Protein AF-A0A6A7LEE0-F1 (afdb_monomer)

Mean predicted aligned error: 7.16 Å

Nearest PDB structures (foldseek):
  1o99-assembly1_A  TM=4.269E-01  e=1.626E+00  Geobacillus stearothermophilus
  1eqj-assembly1_A  TM=4.055E-01  e=1.525E+00  Geobacillus stearothermophilus
  8arv-assembly1_B  TM=2.866E-01  e=6.612E+00  Pseudomonas aeruginosa PAO1

pLDDT: mean 83.89, std 14.52, range [34.75, 97.06]

Foldseek 3Di:
DDDPPDDVVVVVVVLLVVLLVCLLVVLVVVLVCCVVPVPDAAEEEDEESNVSSVQNVLLNLVVDPSNQVSQAAHAEYAYENYNDDPCCCPCPHSSVVSCVRHYPYYHDDYPPPD

Solvent-accessible surface area (backbone atoms only — not comparable to full-atom values): 6247 Å² total; per-residue (Å²): 139,79,84,74,76,71,59,66,67,56,56,52,52,50,52,52,52,52,27,38,68,46,4,48,59,54,26,49,51,52,50,50,50,37,72,78,35,73,88,62,81,43,72,48,76,33,53,30,59,43,35,37,20,50,42,33,14,34,39,42,39,65,72,30,65,69,43,59,75,64,71,53,62,34,51,32,41,39,34,35,57,49,66,55,64,77,72,48,63,36,68,92,32,70,44,16,41,18,44,68,72,37,39,74,36,82,42,79,45,67,80,77,85,125

Radius of gyration: 15.96 Å; Cα contacts (8 Å, |Δi|>4): 158; chains: 1; bounding box: 35×34×53 Å

Structure (mmCIF, N/CA/C/O backbone):
data_AF-A0A6A7LEE0-F1
#
_entry.id   AF-A0A6A7LEE0-F1
#
loop_
_atom_site.group_PDB
_atom_site.id
_atom_site.type_symbol
_atom_site.label_atom_id
_atom_site.label_alt_id
_atom_site.label_comp_id
_atom_site.label_asym_id
_atom_site.label_entity_id
_atom_site.label_seq_id
_atom_site.pdbx_PDB_ins_code
_atom_site.Cartn_x
_atom_site.Cartn_y
_atom_site.Cartn_z
_atom_site.occupancy
_atom_site.B_iso_or_equiv
_atom_site.auth_seq_id
_atom_site.auth_comp_id
_atom_site.auth_asym_id
_atom_site.auth_atom_id
_atom_site.pdbx_PDB_model_num
ATOM 1 N N . MET A 1 1 ? 18.160 19.754 -38.223 1.00 37.06 1 MET A N 1
ATOM 2 C CA . MET A 1 1 ? 17.951 20.049 -36.788 1.00 37.06 1 MET A CA 1
ATOM 3 C C . MET A 1 1 ? 17.329 18.804 -36.164 1.00 37.06 1 MET A C 1
ATOM 5 O O . MET A 1 1 ? 16.160 18.542 -36.397 1.00 37.06 1 MET A O 1
ATOM 9 N N . GLY A 1 2 ? 18.132 17.936 -35.543 1.00 36.72 2 GLY A N 1
ATOM 10 C CA . GLY A 1 2 ? 17.656 16.659 -35.000 1.00 36.72 2 GLY A CA 1
ATOM 11 C C . GLY A 1 2 ? 17.323 16.804 -33.521 1.00 36.72 2 GLY A C 1
ATOM 12 O O . GLY A 1 2 ? 18.204 17.142 -32.733 1.00 36.72 2 GLY A O 1
ATOM 13 N N . PHE A 1 3 ? 16.073 16.553 -33.137 1.00 51.38 3 PHE A N 1
ATOM 14 C CA . PHE A 1 3 ? 15.716 16.415 -31.729 1.00 51.38 3 PHE A CA 1
ATOM 15 C C . PHE A 1 3 ? 16.378 15.145 -31.186 1.00 51.38 3 PHE A C 1
ATOM 17 O O . PHE A 1 3 ? 15.961 14.024 -31.470 1.00 51.38 3 PHE A O 1
ATOM 24 N N . LYS A 1 4 ? 17.462 15.329 -30.431 1.00 48.03 4 LYS A N 1
ATOM 25 C CA . LYS A 1 4 ? 18.120 14.270 -29.669 1.00 48.03 4 LYS A CA 1
ATOM 26 C C . LYS A 1 4 ? 17.150 13.855 -28.565 1.00 48.03 4 LYS A C 1
ATOM 28 O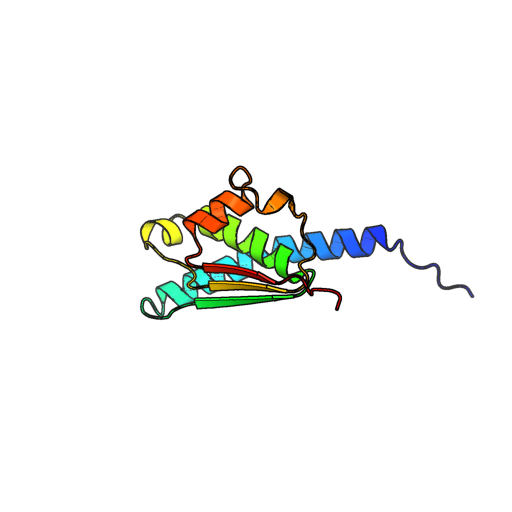 O . LYS A 1 4 ? 16.976 14.595 -27.600 1.00 48.03 4 LYS A O 1
ATOM 33 N N . TYR A 1 5 ? 16.482 12.714 -28.732 1.00 52.38 5 TYR A N 1
ATOM 34 C CA . TYR A 1 5 ? 15.628 12.135 -27.698 1.00 52.38 5 TYR A CA 1
ATOM 35 C C . TYR A 1 5 ? 16.417 12.078 -26.387 1.00 52.38 5 TYR A C 1
ATOM 37 O O . TYR A 1 5 ? 17.443 11.399 -26.295 1.00 52.38 5 TYR A O 1
ATOM 45 N N . LEU A 1 6 ? 15.963 12.835 -25.387 1.00 51.62 6 LEU A N 1
ATOM 46 C CA . LEU A 1 6 ? 16.452 12.716 -24.021 1.00 51.62 6 LEU A CA 1
ATOM 47 C C . LEU A 1 6 ? 16.362 11.236 -23.637 1.00 51.62 6 LEU A C 1
ATOM 49 O O . LEU A 1 6 ? 15.354 10.584 -23.906 1.00 51.62 6 LEU A O 1
ATOM 53 N N . ASN A 1 7 ? 17.448 10.699 -23.085 1.00 57.19 7 ASN A N 1
ATOM 54 C CA . ASN A 1 7 ? 17.627 9.283 -22.783 1.00 57.19 7 ASN A CA 1
ATOM 55 C C . ASN A 1 7 ? 16.355 8.697 -22.131 1.00 57.19 7 ASN A C 1
ATOM 57 O O . ASN A 1 7 ? 16.048 9.031 -20.987 1.00 57.19 7 ASN A O 1
ATOM 61 N N . GLN A 1 8 ? 15.609 7.846 -22.851 1.00 58.56 8 GLN A N 1
ATOM 62 C CA . GLN A 1 8 ? 14.317 7.305 -22.391 1.00 58.56 8 GLN A CA 1
ATOM 63 C C . GLN A 1 8 ? 14.435 6.610 -21.021 1.00 58.56 8 GLN A C 1
ATOM 65 O O . GLN A 1 8 ? 13.499 6.628 -20.221 1.00 58.56 8 GLN A O 1
ATOM 70 N N . SER A 1 9 ? 15.622 6.074 -20.706 1.00 75.50 9 SER A N 1
ATOM 71 C CA . SER A 1 9 ? 15.945 5.490 -19.401 1.00 75.50 9 SER A CA 1
ATOM 72 C C . SER A 1 9 ? 15.883 6.516 -18.264 1.00 75.50 9 SER A C 1
ATOM 74 O O . SER A 1 9 ? 15.402 6.201 -17.178 1.00 75.50 9 SER A O 1
ATOM 76 N N . TYR A 1 10 ? 16.326 7.755 -18.503 1.00 82.88 10 TYR A N 1
ATOM 77 C CA . TYR A 1 10 ? 16.280 8.827 -17.508 1.00 82.88 10 TYR A CA 1
ATOM 78 C C . TYR A 1 10 ? 14.838 9.255 -17.228 1.00 82.88 10 TYR A C 1
ATOM 80 O O . TYR A 1 10 ? 14.428 9.283 -16.072 1.00 82.88 10 TYR A O 1
ATOM 88 N N . GLY A 1 11 ? 14.039 9.488 -18.276 1.00 85.56 11 GLY A N 1
ATOM 89 C CA . GLY A 1 11 ? 12.623 9.844 -18.129 1.00 85.56 11 GLY A CA 1
ATOM 90 C C . GLY A 1 11 ? 11.826 8.783 -17.365 1.00 85.56 11 GLY A C 1
ATOM 91 O O . GLY A 1 11 ? 11.093 9.108 -16.434 1.00 85.56 11 GLY A O 1
ATOM 92 N N . TRP A 1 12 ? 12.034 7.503 -17.687 1.00 84.62 12 TRP A N 1
ATOM 93 C CA . TRP A 1 12 ? 11.379 6.393 -16.991 1.00 84.62 12 TRP A CA 1
ATOM 94 C C . TRP A 1 12 ? 11.797 6.262 -15.521 1.00 84.62 12 TRP A C 1
ATOM 96 O O . TRP A 1 12 ? 10.947 6.070 -14.649 1.00 84.62 12 TRP A O 1
ATOM 106 N N . LYS A 1 13 ? 13.096 6.396 -15.221 1.00 88.12 13 LYS A N 1
ATOM 107 C CA . LYS A 1 13 ? 13.604 6.384 -13.839 1.00 88.12 13 LYS A CA 1
ATOM 108 C C . LYS A 1 13 ? 13.036 7.545 -13.027 1.00 88.12 13 LYS A C 1
ATOM 110 O O . LYS A 1 13 ? 12.582 7.332 -11.905 1.00 88.12 13 LYS A O 1
ATOM 115 N N . THR A 1 14 ? 13.004 8.742 -13.606 1.00 91.88 14 THR A N 1
ATOM 116 C CA . THR A 1 14 ? 12.428 9.932 -12.973 1.00 91.88 14 THR A CA 1
ATOM 117 C C . THR A 1 14 ? 10.933 9.753 -12.723 1.00 91.88 14 THR A C 1
ATOM 119 O O . THR A 1 14 ? 10.479 9.988 -11.607 1.00 91.88 14 THR A O 1
ATOM 122 N N . ALA A 1 15 ? 10.175 9.245 -13.699 1.00 89.50 15 ALA A N 1
ATOM 123 C CA . ALA A 1 15 ? 8.749 8.967 -13.533 1.00 89.50 15 ALA A CA 1
ATOM 124 C C . ALA A 1 15 ? 8.485 7.953 -12.408 1.00 89.50 15 ALA A C 1
ATOM 126 O O . ALA A 1 15 ? 7.616 8.183 -11.567 1.00 89.50 15 ALA A O 1
ATOM 127 N N . LYS A 1 16 ? 9.266 6.864 -12.338 1.00 90.19 16 LYS A N 1
ATOM 128 C CA . LYS A 1 16 ? 9.211 5.913 -11.217 1.00 90.19 16 LYS A CA 1
ATOM 129 C C . LYS A 1 16 ? 9.499 6.590 -9.882 1.00 90.19 16 LYS A C 1
ATOM 131 O O . LYS A 1 16 ? 8.724 6.412 -8.951 1.00 90.19 16 LYS A O 1
ATOM 136 N N . SER A 1 17 ? 10.569 7.379 -9.795 1.00 92.12 17 SER A N 1
ATOM 137 C CA . SER A 1 17 ? 10.930 8.102 -8.570 1.00 92.12 17 SER A CA 1
ATOM 138 C C . SER A 1 17 ? 9.794 9.018 -8.099 1.00 92.12 17 SER A C 1
ATOM 140 O O . SER A 1 17 ? 9.378 8.945 -6.946 1.00 92.12 17 SER A O 1
ATOM 142 N N . ILE A 1 18 ? 9.207 9.795 -9.014 1.00 93.06 18 ILE A N 1
ATOM 143 C CA . ILE A 1 18 ? 8.059 10.666 -8.728 1.00 93.06 18 ILE A CA 1
ATOM 144 C C . ILE A 1 18 ? 6.844 9.848 -8.262 1.00 93.06 18 ILE A C 1
ATOM 146 O O . ILE A 1 18 ? 6.159 10.246 -7.321 1.00 93.06 18 ILE A O 1
ATOM 150 N N . ALA A 1 19 ? 6.573 8.697 -8.885 1.00 92.44 19 ALA A N 1
ATOM 151 C CA . ALA A 1 19 ? 5.482 7.817 -8.472 1.00 92.44 19 ALA A CA 1
ATOM 152 C C . ALA A 1 19 ? 5.667 7.315 -7.028 1.00 92.44 19 ALA A C 1
ATOM 154 O O . ALA A 1 19 ? 4.733 7.411 -6.233 1.00 92.44 19 ALA A O 1
ATOM 155 N N . TYR A 1 20 ? 6.875 6.872 -6.663 1.00 93.25 20 TYR A N 1
ATOM 156 C CA . TYR A 1 20 ? 7.202 6.499 -5.282 1.00 93.25 20 TYR A CA 1
ATOM 157 C C . TYR A 1 20 ? 7.037 7.687 -4.322 1.00 93.25 20 TYR A C 1
ATOM 159 O O . TYR A 1 20 ? 6.365 7.566 -3.305 1.00 93.25 20 TYR A O 1
ATOM 167 N N . GLN A 1 21 ? 7.543 8.872 -4.671 1.00 95.38 21 GLN A N 1
ATOM 168 C CA . GLN A 1 21 ? 7.425 10.075 -3.831 1.00 95.38 21 GLN A CA 1
ATOM 169 C C . GLN A 1 21 ? 5.978 10.546 -3.607 1.00 95.38 21 GLN A C 1
ATOM 171 O O . GLN A 1 21 ? 5.696 11.236 -2.628 1.00 95.38 21 GLN A O 1
ATOM 176 N N . ASN A 1 22 ? 5.046 10.189 -4.493 1.00 96.44 22 ASN A N 1
ATOM 177 C CA . ASN A 1 22 ? 3.627 10.501 -4.319 1.00 96.44 22 ASN A CA 1
ATOM 178 C C . ASN A 1 22 ? 2.874 9.466 -3.470 1.00 96.44 22 ASN A C 1
ATOM 180 O O . ASN A 1 22 ? 1.787 9.772 -2.978 1.00 96.44 22 ASN A O 1
ATOM 184 N N . GLY A 1 23 ? 3.446 8.282 -3.236 1.00 96.19 23 GLY A N 1
ATOM 185 C CA . GLY A 1 23 ? 2.850 7.252 -2.385 1.00 96.19 23 GLY A CA 1
ATOM 186 C C . GLY A 1 23 ? 2.522 7.720 -0.961 1.00 96.19 23 GLY A C 1
ATOM 187 O O . GLY A 1 23 ? 1.374 7.539 -0.543 1.00 96.19 23 GLY A O 1
ATOM 188 N N . PRO A 1 24 ? 3.454 8.380 -0.240 1.00 97.06 24 PRO A N 1
ATOM 189 C CA . PRO A 1 24 ? 3.197 8.923 1.096 1.00 97.06 24 PRO A CA 1
ATOM 190 C C . PRO A 1 24 ? 2.066 9.957 1.132 1.00 97.06 24 PRO A C 1
ATOM 192 O O . PRO A 1 24 ? 1.293 9.993 2.084 1.00 97.06 24 PRO A O 1
ATOM 195 N N . LYS A 1 25 ? 1.907 10.765 0.075 1.00 96.94 25 LYS A N 1
ATOM 196 C CA . LYS A 1 25 ? 0.814 11.750 -0.011 1.00 96.94 25 LYS A CA 1
ATOM 197 C C . LYS A 1 25 ? -0.547 11.063 -0.107 1.00 96.94 25 LYS A C 1
ATOM 199 O O . LYS A 1 25 ? -1.492 11.465 0.564 1.00 96.94 25 LYS A O 1
ATOM 204 N N . LEU A 1 26 ? -0.638 10.002 -0.911 1.00 96.50 26 LEU A N 1
ATOM 205 C CA . LEU A 1 26 ? -1.852 9.194 -0.995 1.00 96.50 26 LEU A CA 1
ATOM 206 C C . LEU A 1 26 ? -2.118 8.432 0.316 1.00 96.50 26 LEU A C 1
ATOM 208 O O . LEU A 1 26 ? -3.270 8.325 0.726 1.00 96.50 26 LEU A O 1
ATOM 212 N N . ALA A 1 27 ? -1.077 7.953 1.004 1.00 95.75 27 ALA A N 1
ATOM 213 C CA . ALA A 1 27 ? -1.207 7.311 2.315 1.00 95.75 27 ALA A CA 1
ATOM 214 C C . ALA A 1 27 ? -1.769 8.270 3.373 1.00 95.75 27 ALA A C 1
ATOM 216 O O . ALA A 1 27 ? -2.662 7.894 4.135 1.00 95.75 27 ALA A O 1
ATOM 217 N N . GLN A 1 28 ? -1.294 9.519 3.372 1.00 95.12 28 GLN A N 1
ATOM 218 C CA . GLN A 1 28 ? -1.816 10.565 4.245 1.00 95.12 28 GLN A CA 1
ATOM 219 C C . GLN A 1 28 ? -3.298 10.817 3.960 1.00 95.12 28 GLN A C 1
ATOM 221 O O . GLN A 1 28 ? -4.117 10.712 4.865 1.00 95.12 28 GLN A O 1
ATOM 226 N N . PHE A 1 29 ? -3.664 11.016 2.690 1.00 95.06 29 PHE A N 1
ATOM 227 C CA . PHE A 1 29 ? -5.062 11.199 2.296 1.00 95.06 29 PHE A C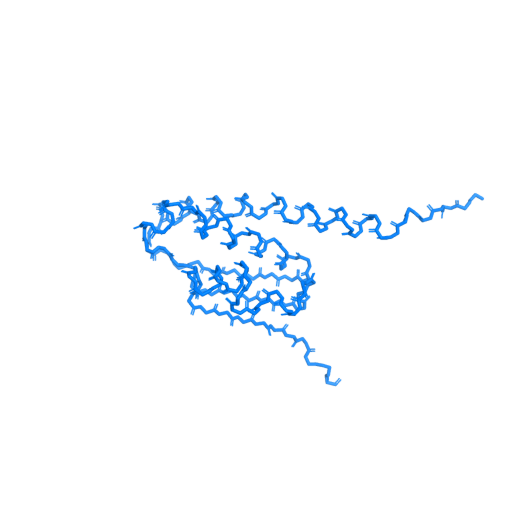A 1
ATOM 228 C C . PHE A 1 29 ? -5.965 10.031 2.728 1.00 95.06 29 PHE A C 1
ATOM 230 O O . PHE A 1 29 ? -7.060 10.252 3.237 1.00 95.06 29 PHE A O 1
ATOM 237 N N . ILE A 1 30 ? -5.517 8.785 2.543 1.00 94.56 30 ILE A N 1
ATOM 238 C CA . ILE A 1 30 ? -6.269 7.589 2.951 1.00 94.56 30 ILE A CA 1
ATOM 239 C C . ILE A 1 30 ? -6.447 7.543 4.474 1.00 94.56 30 ILE A C 1
ATOM 241 O O . ILE A 1 30 ? -7.542 7.235 4.948 1.00 94.56 30 ILE A O 1
ATOM 245 N N . SER A 1 31 ? -5.397 7.870 5.230 1.00 92.81 31 SER A N 1
ATOM 246 C CA . SER A 1 31 ? -5.447 7.942 6.694 1.00 92.81 31 SER A CA 1
ATOM 247 C C . SER A 1 31 ? -6.428 9.015 7.161 1.00 92.81 31 SER A C 1
ATOM 249 O O . SER A 1 31 ? -7.300 8.730 7.979 1.00 92.81 31 SER A O 1
ATOM 251 N N . ASP A 1 32 ? -6.355 10.213 6.584 1.00 92.81 32 ASP A N 1
ATOM 252 C CA . ASP A 1 32 ? -7.239 11.332 6.915 1.00 92.81 32 ASP A CA 1
ATOM 253 C C . ASP A 1 32 ? -8.695 11.005 6.579 1.00 92.81 32 ASP A C 1
ATOM 255 O O . ASP A 1 32 ? -9.581 11.175 7.416 1.00 92.81 32 ASP A O 1
ATOM 259 N N . LEU A 1 33 ? -8.944 10.434 5.395 1.00 92.12 33 LEU A N 1
ATOM 260 C CA . LEU A 1 33 ? -10.275 9.996 4.983 1.00 92.12 33 LEU A CA 1
ATOM 261 C C . LEU A 1 33 ? -10.846 8.965 5.958 1.00 92.12 33 LEU A C 1
ATOM 263 O O . LEU A 1 33 ? -12.022 9.038 6.309 1.00 92.12 33 LEU A O 1
ATOM 267 N N . LYS A 1 34 ? -10.034 8.002 6.403 1.00 90.00 34 LYS A N 1
ATOM 268 C CA . LYS A 1 34 ? -10.479 6.967 7.338 1.00 90.00 34 LYS A CA 1
ATOM 269 C C . LYS A 1 34 ? -10.736 7.535 8.733 1.00 90.00 34 LYS A C 1
ATOM 271 O O . LYS A 1 34 ? -11.745 7.184 9.333 1.00 90.00 34 LYS A O 1
ATOM 276 N N . ASN A 1 35 ? -9.904 8.466 9.196 1.00 89.06 35 ASN A N 1
ATOM 277 C CA . ASN A 1 35 ? -10.095 9.168 10.466 1.00 89.06 35 ASN A CA 1
ATOM 278 C C .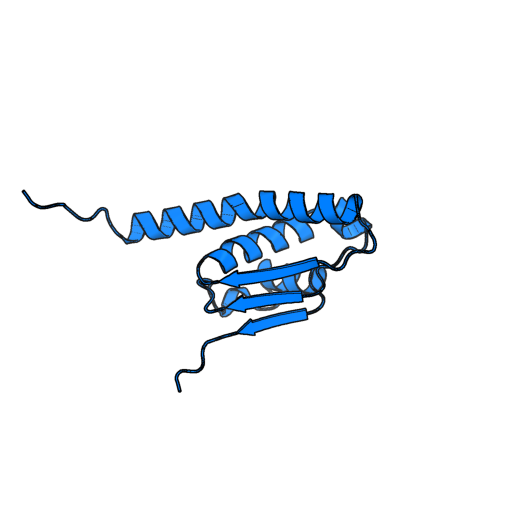 ASN A 1 35 ? -11.368 10.029 10.457 1.00 89.06 35 ASN A C 1
ATOM 280 O O . ASN A 1 35 ? -12.142 9.998 11.410 1.00 89.06 35 ASN A O 1
ATOM 284 N N . SER A 1 36 ? -11.627 10.766 9.373 1.00 91.19 36 SER A N 1
ATOM 285 C CA . SER A 1 36 ? -12.849 11.568 9.226 1.00 91.19 36 SER A CA 1
ATOM 286 C C . SER A 1 36 ? -14.094 10.721 8.957 1.00 91.19 36 SER A C 1
ATOM 288 O O . SER A 1 36 ? -15.209 11.143 9.254 1.00 91.19 36 SER A O 1
ATOM 290 N N . CYS A 1 37 ? -13.936 9.536 8.366 1.00 90.50 37 CYS A N 1
ATOM 291 C CA . CYS A 1 37 ? -15.031 8.644 7.992 1.00 90.50 37 CYS A CA 1
ATOM 292 C C . CYS A 1 37 ? -14.731 7.174 8.363 1.00 90.50 37 CYS A C 1
ATOM 294 O O . CYS A 1 37 ? -14.560 6.338 7.463 1.00 90.50 37 CYS A O 1
ATOM 296 N N . PRO A 1 38 ? -14.756 6.804 9.661 1.00 86.88 38 PRO A N 1
ATOM 297 C CA . PRO A 1 38 ? -14.322 5.479 10.130 1.00 86.88 38 PRO A CA 1
ATOM 298 C C . PRO A 1 38 ? -15.075 4.311 9.485 1.00 86.88 38 PRO A C 1
ATOM 300 O O . PRO A 1 38 ? -14.496 3.268 9.178 1.00 86.88 38 PRO A O 1
ATOM 303 N N . ASN A 1 39 ? -16.357 4.509 9.173 1.00 87.56 39 ASN A N 1
ATOM 304 C CA . ASN A 1 39 ? -17.233 3.462 8.642 1.00 87.56 39 ASN A CA 1
ATOM 305 C C . ASN A 1 39 ? -17.169 3.306 7.113 1.00 87.56 39 ASN A C 1
ATOM 307 O O . ASN A 1 39 ? -17.860 2.457 6.550 1.00 87.56 39 ASN A O 1
ATOM 311 N N . LYS A 1 40 ? -16.378 4.121 6.401 1.00 87.31 40 LYS A N 1
ATOM 312 C CA . LYS A 1 40 ? -16.282 4.021 4.939 1.00 87.31 40 LYS A CA 1
ATOM 313 C C . LYS A 1 40 ? -15.263 2.961 4.529 1.00 87.31 40 LYS A C 1
ATOM 315 O O . LYS A 1 40 ? -14.162 2.864 5.076 1.00 87.31 40 LYS A O 1
ATOM 320 N N . SER A 1 41 ? -15.651 2.156 3.543 1.00 90.44 41 SER A N 1
ATOM 321 C CA . SER A 1 41 ? -14.758 1.207 2.880 1.00 90.44 41 SER A CA 1
ATOM 322 C C . SER A 1 41 ? -14.012 1.922 1.759 1.00 90.44 41 SER A C 1
ATOM 324 O O . SER A 1 41 ? -14.633 2.562 0.910 1.00 90.44 41 SER A O 1
ATOM 326 N N . ILE A 1 42 ? -12.687 1.807 1.760 1.00 93.12 42 ILE A N 1
ATOM 327 C CA . ILE A 1 42 ? -11.818 2.396 0.741 1.00 93.12 42 ILE A CA 1
ATOM 328 C C . ILE A 1 42 ? -11.449 1.306 -0.262 1.00 93.12 42 ILE A C 1
ATOM 330 O O . I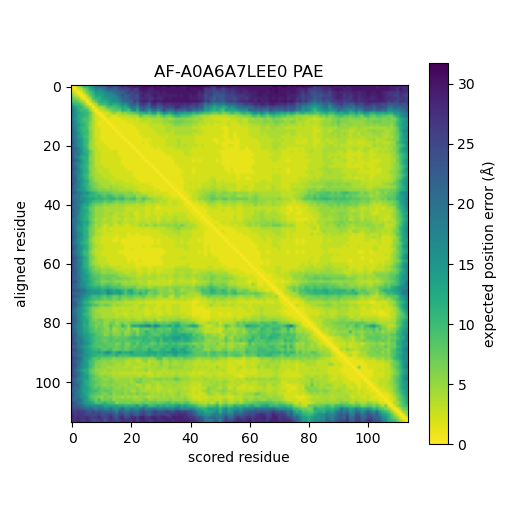LE A 1 42 ? -11.051 0.205 0.123 1.00 93.12 42 ILE A O 1
ATOM 334 N N . ARG A 1 43 ? -11.589 1.609 -1.554 1.00 93.69 43 ARG A N 1
ATOM 335 C CA . ARG A 1 43 ? -11.166 0.739 -2.655 1.00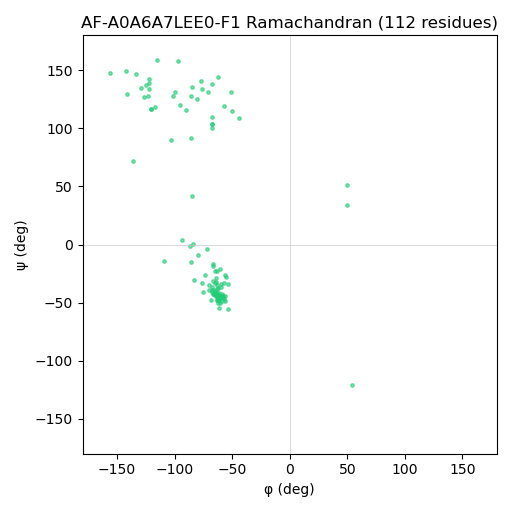 93.69 43 ARG A CA 1
ATOM 336 C C . ARG A 1 43 ? -10.318 1.541 -3.625 1.00 93.69 43 ARG A C 1
ATOM 338 O O . ARG A 1 43 ? -10.721 2.635 -4.011 1.00 93.69 43 ARG A O 1
ATOM 345 N N . THR A 1 44 ? -9.197 0.973 -4.049 1.00 92.50 44 THR A N 1
ATOM 346 C CA . THR A 1 44 ? -8.241 1.664 -4.916 1.00 92.50 44 THR A CA 1
ATOM 347 C C . THR A 1 44 ? -8.022 0.882 -6.201 1.00 92.50 44 THR A C 1
ATOM 349 O O . THR A 1 44 ? -7.915 -0.344 -6.188 1.00 92.50 44 THR A O 1
ATOM 352 N N . MET A 1 45 ? -7.945 1.594 -7.320 1.00 91.81 45 MET A N 1
ATOM 353 C CA . MET A 1 45 ? -7.625 1.031 -8.628 1.00 91.81 45 MET A CA 1
ATOM 354 C C . MET A 1 45 ? -6.433 1.790 -9.198 1.00 91.81 45 MET A C 1
ATOM 356 O O . MET A 1 45 ? -6.368 3.013 -9.077 1.00 91.81 45 MET A O 1
ATOM 360 N N . SER A 1 46 ? -5.479 1.085 -9.798 1.00 91.62 46 SER A N 1
ATOM 361 C CA . SER A 1 46 ? -4.345 1.728 -10.458 1.00 91.62 46 SER A CA 1
ATOM 362 C C . SER A 1 46 ? -3.954 1.000 -11.734 1.00 91.62 46 SER A C 1
ATOM 364 O O . SER A 1 46 ? -4.101 -0.218 -11.847 1.00 91.62 46 SER A O 1
ATOM 366 N N . TYR A 1 47 ? -3.443 1.770 -12.689 1.00 90.69 47 TYR A 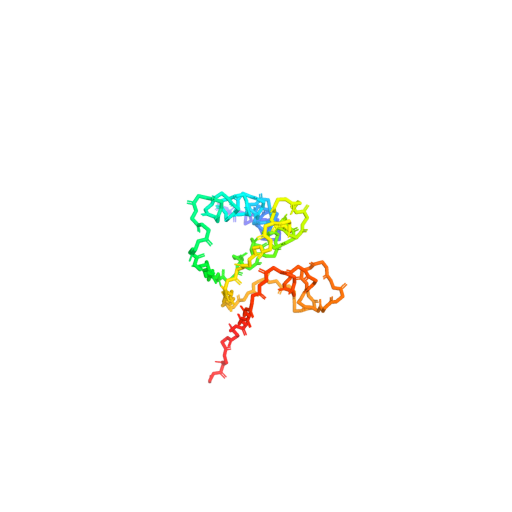N 1
ATOM 367 C CA . TYR A 1 47 ? -3.016 1.287 -13.992 1.00 90.69 47 TYR A CA 1
ATOM 368 C C . TYR A 1 47 ? -1.542 1.619 -14.225 1.00 90.69 47 TYR A C 1
ATOM 370 O O . TYR A 1 47 ? -1.085 2.708 -13.862 1.00 90.69 47 TYR A O 1
ATOM 378 N N . SER A 1 48 ? -0.802 0.706 -14.861 1.00 89.94 48 SER A N 1
ATOM 379 C CA . SER A 1 48 ? 0.582 0.938 -15.289 1.00 89.94 48 SER A CA 1
ATOM 380 C C . SER A 1 48 ? 1.483 1.401 -14.131 1.00 89.94 48 SER A C 1
ATOM 382 O O . SER A 1 48 ? 1.617 0.702 -13.123 1.00 89.94 48 SER A O 1
ATOM 384 N N . LEU A 1 49 ? 2.106 2.577 -14.240 1.00 90.44 49 LEU A N 1
ATOM 385 C CA . LEU A 1 49 ? 3.001 3.142 -13.230 1.00 90.44 49 LEU A CA 1
ATOM 386 C C . LEU A 1 49 ? 2.295 3.520 -11.916 1.00 90.44 49 LEU A C 1
ATOM 388 O O . LEU A 1 49 ? 2.953 3.631 -10.882 1.00 90.44 49 LEU A O 1
ATOM 392 N N . GLY A 1 50 ? 0.964 3.637 -11.918 1.00 90.06 50 GLY A N 1
ATOM 393 C CA . GLY A 1 50 ? 0.179 3.850 -10.700 1.00 90.06 50 GLY A CA 1
ATOM 394 C C . GLY A 1 50 ? 0.410 2.763 -9.645 1.00 90.06 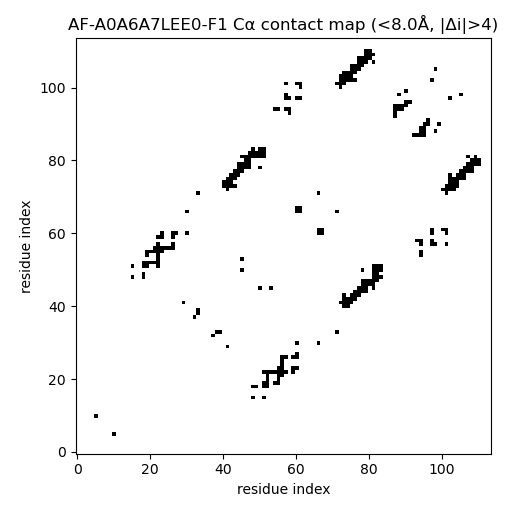50 GLY A C 1
ATOM 395 O O . GLY A 1 50 ? 0.343 3.042 -8.453 1.00 90.06 50 GLY A O 1
ATOM 396 N N . ALA A 1 51 ? 0.803 1.557 -10.058 1.00 91.00 51 ALA A N 1
ATOM 397 C CA . ALA A 1 51 ? 1.160 0.484 -9.139 1.00 91.00 51 ALA A CA 1
ATOM 398 C C . ALA A 1 51 ? 2.399 0.801 -8.274 1.00 91.00 51 ALA A C 1
ATOM 400 O O . ALA A 1 51 ? 2.480 0.334 -7.141 1.00 91.00 51 ALA A O 1
ATOM 401 N N . ALA A 1 52 ? 3.337 1.625 -8.761 1.00 92.31 52 ALA A N 1
ATOM 402 C CA . ALA A 1 52 ? 4.466 2.101 -7.955 1.00 92.31 52 ALA A CA 1
ATOM 403 C C . ALA A 1 52 ? 4.012 3.095 -6.873 1.00 92.31 52 ALA A C 1
ATOM 405 O O . ALA A 1 52 ? 4.526 3.061 -5.756 1.00 92.31 52 ALA A O 1
ATOM 406 N N . VAL A 1 53 ? 3.003 3.922 -7.182 1.00 95.44 53 VAL A N 1
ATOM 407 C CA . VAL A 1 53 ? 2.355 4.797 -6.193 1.00 95.44 53 VAL A CA 1
ATOM 408 C C . VAL A 1 53 ? 1.703 3.942 -5.113 1.00 95.44 53 VAL A C 1
ATOM 410 O O . VAL A 1 53 ? 1.995 4.141 -3.941 1.00 95.44 53 VAL A O 1
ATOM 413 N N . ILE A 1 54 ? 0.900 2.942 -5.503 1.00 95.25 54 ILE A N 1
ATOM 414 C CA . ILE A 1 54 ? 0.242 2.023 -4.562 1.00 95.25 54 ILE A CA 1
ATOM 415 C C . ILE A 1 54 ? 1.255 1.299 -3.684 1.00 95.25 54 ILE A C 1
ATOM 417 O O . ILE A 1 54 ? 1.068 1.253 -2.475 1.00 95.25 54 ILE A O 1
ATOM 421 N N . ASN A 1 55 ? 2.339 0.783 -4.266 1.00 93.38 55 ASN A N 1
ATOM 422 C CA . ASN A 1 55 ? 3.405 0.140 -3.505 1.00 93.38 55 ASN A CA 1
ATOM 423 C C . ASN A 1 55 ? 3.925 1.059 -2.393 1.00 93.38 55 ASN A C 1
ATOM 425 O O . ASN A 1 55 ? 3.853 0.717 -1.213 1.00 93.38 55 ASN A O 1
ATOM 429 N N . SER A 1 56 ? 4.353 2.267 -2.760 1.00 95.12 56 SER A N 1
ATOM 430 C CA . SER A 1 56 ? 4.854 3.212 -1.771 1.00 95.12 56 SER A CA 1
ATOM 431 C C . SER A 1 56 ? 3.781 3.665 -0.778 1.00 95.12 56 SER A C 1
ATOM 433 O O . SER A 1 56 ? 4.108 3.899 0.379 1.00 95.12 56 SER A O 1
ATOM 435 N N . THR A 1 57 ? 2.516 3.774 -1.194 1.00 96.44 57 THR A N 1
ATOM 436 C CA . THR A 1 57 ? 1.389 4.083 -0.304 1.00 96.44 57 THR A CA 1
ATOM 437 C C . THR A 1 57 ? 1.211 3.016 0.765 1.00 96.44 57 THR A C 1
ATOM 439 O O . THR A 1 57 ? 1.086 3.367 1.933 1.00 96.44 57 THR A O 1
ATOM 442 N N . LEU A 1 58 ? 1.218 1.733 0.396 1.00 94.56 58 LEU A N 1
ATOM 443 C CA . LEU A 1 58 ? 1.027 0.655 1.364 1.00 94.56 58 LEU A CA 1
ATOM 444 C C . LEU A 1 58 ? 2.175 0.585 2.363 1.00 94.56 58 LEU A C 1
ATOM 446 O O . LEU A 1 58 ? 1.917 0.485 3.555 1.00 94.56 58 LEU A O 1
ATOM 450 N N . ILE A 1 59 ? 3.419 0.725 1.898 1.00 94.31 59 ILE A N 1
ATOM 451 C CA . ILE A 1 59 ? 4.588 0.790 2.787 1.00 94.31 59 ILE A CA 1
ATOM 452 C C . ILE A 1 59 ? 4.450 1.965 3.767 1.00 94.31 59 ILE A C 1
ATOM 454 O O . ILE A 1 59 ? 4.688 1.810 4.961 1.00 94.31 59 ILE A O 1
ATOM 458 N N . SER A 1 60 ? 4.023 3.139 3.289 1.00 95.81 60 SER A N 1
ATOM 459 C CA . SER A 1 60 ? 3.804 4.298 4.161 1.00 95.81 60 SER A CA 1
ATOM 460 C C . SER A 1 60 ? 2.684 4.072 5.181 1.00 95.81 60 SER A C 1
ATOM 462 O O . SER A 1 60 ? 2.855 4.447 6.338 1.00 95.81 60 SER A O 1
ATOM 464 N N . LEU A 1 61 ? 1.570 3.444 4.789 1.00 93.56 61 LEU A N 1
ATOM 465 C CA . LEU A 1 61 ? 0.477 3.098 5.705 1.00 93.56 61 LEU A CA 1
ATOM 466 C C . LEU A 1 61 ? 0.916 2.071 6.752 1.00 93.56 61 LEU A C 1
ATOM 468 O O . LEU A 1 61 ? 0.627 2.246 7.931 1.00 93.56 61 LEU A O 1
ATOM 472 N N . ASP A 1 62 ? 1.657 1.044 6.340 1.00 92.19 62 ASP A N 1
ATOM 473 C CA . ASP A 1 62 ? 2.168 0.014 7.245 1.00 92.19 62 ASP A CA 1
ATOM 474 C C . ASP A 1 62 ? 3.166 0.577 8.274 1.00 92.19 62 ASP A C 1
ATOM 476 O O . ASP A 1 62 ? 3.208 0.145 9.427 1.00 92.19 62 ASP A O 1
ATOM 480 N N . SER A 1 63 ? 3.929 1.603 7.889 1.00 92.19 63 SER A N 1
ATOM 481 C CA . SER A 1 63 ? 4.828 2.324 8.795 1.00 92.19 63 SER A CA 1
ATOM 482 C C . SER A 1 63 ? 4.132 3.359 9.692 1.00 92.19 63 SER A C 1
ATOM 484 O O . SER A 1 63 ? 4.772 3.910 10.585 1.00 92.19 63 SER A O 1
ATOM 486 N N . ASN A 1 64 ? 2.843 3.652 9.471 1.00 90.81 64 ASN A N 1
ATOM 487 C CA . ASN A 1 64 ? 2.111 4.689 10.195 1.00 90.81 64 ASN A CA 1
ATOM 488 C C . ASN A 1 64 ? 1.445 4.116 11.469 1.00 90.81 64 ASN A C 1
ATOM 490 O O . ASN A 1 64 ? 0.507 3.317 11.367 1.00 90.81 64 ASN A O 1
ATOM 494 N N . PRO A 1 65 ? 1.846 4.557 12.681 1.00 87.00 65 PRO A N 1
ATOM 495 C CA . PRO A 1 65 ? 1.279 4.045 13.929 1.00 87.00 65 PRO A CA 1
ATOM 496 C C . PRO A 1 65 ? -0.214 4.341 14.091 1.00 87.00 65 PRO A C 1
ATOM 498 O O . PRO A 1 65 ? -0.943 3.518 14.631 1.00 87.00 65 PRO A O 1
ATOM 501 N N . THR A 1 66 ? -0.697 5.491 13.613 1.00 85.44 66 THR A N 1
ATOM 502 C CA . THR A 1 66 ? -2.121 5.850 13.673 1.00 85.44 66 THR A CA 1
ATOM 503 C C . THR A 1 66 ? -2.959 4.898 12.828 1.00 85.44 66 THR A C 1
ATOM 505 O O . THR A 1 66 ? -4.022 4.462 13.266 1.00 85.44 66 THR A O 1
ATOM 508 N N . TRP A 1 67 ? -2.466 4.529 11.643 1.00 87.38 67 TRP A N 1
ATOM 509 C CA . TRP A 1 67 ? -3.128 3.548 10.783 1.00 87.38 67 TRP A CA 1
ATOM 510 C C . TRP A 1 67 ? -3.190 2.167 11.447 1.00 87.38 67 TRP A C 1
ATOM 512 O O . TRP A 1 67 ? -4.267 1.572 11.525 1.00 87.38 67 TRP A O 1
ATOM 522 N N . LYS A 1 68 ? -2.056 1.697 11.988 1.00 85.12 68 LYS A N 1
ATOM 523 C CA . LYS A 1 68 ? -1.962 0.402 12.677 1.00 85.12 68 LYS A CA 1
ATOM 524 C C . LYS A 1 68 ? -2.827 0.338 13.936 1.00 85.12 68 LYS A C 1
ATOM 526 O O . LYS A 1 68 ? -3.608 -0.596 14.093 1.00 85.12 68 LYS A O 1
ATOM 531 N N . ASN A 1 69 ? -2.757 1.352 14.794 1.00 83.69 69 ASN A N 1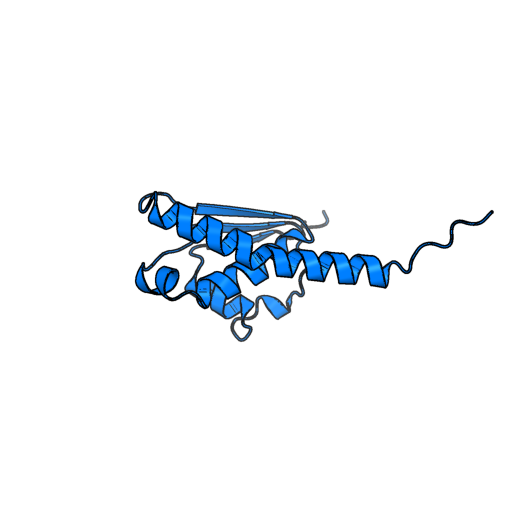
ATOM 532 C CA . ASN A 1 69 ? -3.529 1.400 16.039 1.00 83.69 69 ASN A CA 1
ATOM 533 C C . ASN A 1 69 ? -5.039 1.509 15.783 1.00 83.69 69 ASN A C 1
ATOM 535 O O . ASN A 1 69 ? -5.832 0.980 16.557 1.00 83.69 69 ASN A O 1
ATOM 539 N N . GLY A 1 70 ? -5.444 2.154 14.684 1.00 78.00 70 GLY A N 1
ATOM 540 C CA . GLY A 1 70 ? -6.845 2.252 14.271 1.00 78.00 70 GLY A CA 1
ATOM 541 C C . GLY A 1 70 ? -7.442 0.950 13.727 1.00 78.00 70 GLY A C 1
ATOM 542 O O . GLY A 1 70 ? -8.626 0.927 13.400 1.00 78.00 70 GLY A O 1
ATOM 543 N N . SER A 1 71 ? -6.648 -0.126 13.595 1.00 78.94 71 SER A N 1
ATOM 544 C CA . SER A 1 71 ? -7.051 -1.370 12.912 1.00 78.94 71 SER A CA 1
ATOM 545 C C . SER A 1 71 ? -7.667 -1.101 11.530 1.00 78.94 71 SER A C 1
ATOM 547 O O . SER A 1 71 ? -8.612 -1.763 11.093 1.00 78.94 71 SER A O 1
ATOM 549 N N . HIS A 1 72 ? -7.170 -0.065 10.850 1.00 85.62 72 HIS A N 1
ATOM 550 C CA . HIS A 1 72 ? -7.705 0.376 9.574 1.00 85.62 72 HIS A CA 1
ATOM 551 C C . HIS A 1 72 ? -7.239 -0.545 8.445 1.00 85.62 72 HIS A C 1
ATOM 553 O O . HIS A 1 72 ? -6.084 -0.958 8.386 1.00 85.62 72 HIS A O 1
ATOM 559 N N . GLN A 1 73 ? -8.144 -0.830 7.509 1.00 89.25 73 GLN A N 1
ATOM 560 C CA . GLN A 1 73 ? -7.838 -1.607 6.312 1.00 89.25 73 GLN A CA 1
ATOM 561 C C . GLN A 1 73 ? -8.410 -0.951 5.059 1.00 89.25 73 GLN A C 1
ATOM 563 O O . GLN A 1 73 ? -9.497 -0.358 5.065 1.00 89.25 73 GLN A O 1
ATOM 568 N N . ILE A 1 74 ? -7.683 -1.111 3.957 1.00 91.38 74 ILE A N 1
ATOM 569 C CA . ILE A 1 74 ? -8.180 -0.873 2.607 1.00 91.38 74 ILE A CA 1
ATOM 570 C C . ILE A 1 74 ? -8.979 -2.107 2.190 1.00 91.38 74 ILE A C 1
ATOM 572 O O . ILE A 1 74 ? -8.474 -3.224 2.200 1.00 91.38 74 ILE A O 1
ATOM 576 N N . GLY A 1 75 ? -10.230 -1.914 1.778 1.00 91.56 75 GLY A N 1
ATOM 577 C CA . GLY A 1 75 ? 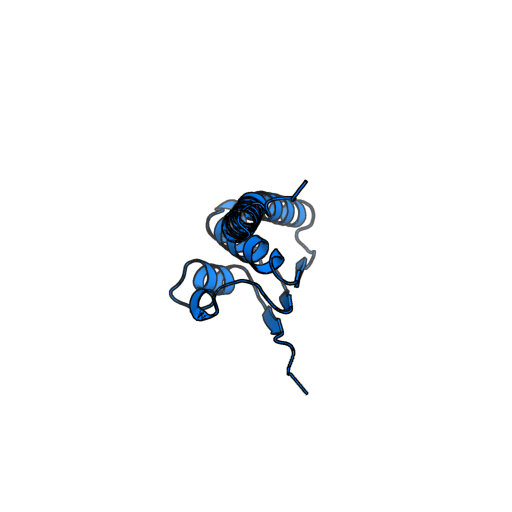-11.126 -3.021 1.453 1.00 91.56 75 GLY A CA 1
ATOM 578 C C . GLY A 1 75 ? -10.698 -3.799 0.209 1.00 91.56 75 GLY A C 1
ATOM 579 O O . GLY A 1 75 ? -10.775 -5.026 0.195 1.00 91.56 75 GLY A O 1
ATOM 580 N N . SER A 1 76 ? -10.246 -3.110 -0.844 1.00 92.69 76 SER A N 1
ATOM 581 C CA . SER A 1 76 ? -9.671 -3.792 -2.008 1.00 92.69 76 SER A CA 1
ATOM 582 C C . SER A 1 76 ? -8.721 -2.930 -2.829 1.00 92.69 76 SER A C 1
ATOM 584 O O . SER A 1 76 ? -8.987 -1.741 -3.020 1.00 92.69 76 SER A O 1
ATOM 586 N N . ILE A 1 77 ? -7.711 -3.556 -3.427 1.00 92.81 77 ILE A N 1
ATOM 587 C CA . ILE A 1 77 ? -6.823 -2.943 -4.419 1.00 92.81 77 ILE A CA 1
ATOM 588 C C . ILE A 1 77 ? -6.862 -3.727 -5.723 1.00 92.81 77 ILE A C 1
ATOM 590 O O . ILE A 1 77 ? -6.739 -4.950 -5.720 1.00 92.81 77 ILE A O 1
ATOM 594 N N . HIS A 1 78 ? -6.987 -3.006 -6.836 1.00 92.06 78 HIS A N 1
ATOM 595 C CA . HIS A 1 78 ? -6.964 -3.562 -8.186 1.00 92.06 78 HIS A CA 1
ATOM 596 C C . HIS A 1 78 ? -5.821 -2.933 -8.976 1.00 92.06 78 HIS A C 1
ATOM 598 O O . HIS A 1 78 ? -5.805 -1.724 -9.215 1.00 92.06 78 HIS A O 1
ATOM 604 N N . LEU A 1 79 ? -4.854 -3.752 -9.372 1.00 88.75 79 LEU A N 1
ATOM 605 C CA . LEU A 1 79 ? -3.760 -3.355 -10.248 1.00 88.75 79 LEU A CA 1
ATOM 606 C C . LEU A 1 79 ? -4.041 -3.852 -11.663 1.00 88.75 79 LEU A C 1
ATOM 608 O O . LEU A 1 79 ? -4.295 -5.036 -11.854 1.00 88.75 79 LEU A O 1
ATOM 612 N N . MET A 1 80 ? -3.965 -2.960 -12.646 1.00 87.06 80 MET A N 1
ATOM 613 C CA . MET A 1 80 ? -4.175 -3.269 -14.059 1.00 87.06 80 MET A CA 1
ATOM 614 C C . MET A 1 80 ? -2.887 -2.990 -14.841 1.00 87.06 80 MET A C 1
ATOM 616 O O . MET A 1 80 ? -2.398 -1.860 -14.855 1.00 87.06 80 MET A O 1
ATOM 620 N N . GLY A 1 81 ? -2.314 -4.024 -15.463 1.00 82.12 81 GLY A N 1
ATOM 621 C CA . GLY A 1 81 ? -1.041 -3.925 -16.196 1.00 82.12 81 GLY A CA 1
ATOM 622 C C . GLY A 1 81 ? 0.089 -3.243 -15.404 1.00 82.12 81 GLY A C 1
ATOM 623 O O . GLY A 1 81 ? 0.664 -2.276 -15.904 1.00 82.12 81 GLY A O 1
ATOM 624 N N . PRO A 1 82 ? 0.381 -3.660 -14.157 1.00 80.19 82 PRO A N 1
ATOM 625 C CA . PRO A 1 82 ? 1.203 -2.867 -13.253 1.00 80.19 82 PRO A CA 1
ATOM 626 C C . PRO A 1 82 ? 2.680 -2.839 -13.663 1.00 80.19 82 PRO A C 1
ATOM 628 O O . PRO A 1 82 ? 3.309 -3.875 -13.857 1.00 80.19 82 PRO A O 1
ATOM 631 N N . ALA A 1 83 ? 3.270 -1.642 -13.712 1.00 84.56 83 ALA A N 1
ATOM 632 C CA . ALA A 1 83 ? 4.678 -1.438 -14.061 1.00 84.56 83 ALA A CA 1
ATOM 633 C C . ALA A 1 83 ? 5.628 -1.588 -12.851 1.00 84.56 83 ALA A C 1
ATOM 635 O O . ALA A 1 83 ? 6.569 -0.806 -12.670 1.00 84.56 83 ALA A O 1
ATOM 636 N N . ILE A 1 84 ? 5.368 -2.593 -12.014 1.00 80.06 84 ILE A N 1
ATOM 637 C CA . ILE A 1 84 ? 6.190 -2.984 -10.860 1.00 80.06 84 ILE A CA 1
ATOM 638 C C . ILE A 1 84 ? 6.770 -4.375 -11.089 1.00 80.06 84 ILE A C 1
ATOM 640 O O . ILE A 1 84 ? 6.247 -5.151 -11.888 1.00 80.06 84 ILE A O 1
ATOM 644 N N . ASN A 1 85 ? 7.850 -4.696 -10.380 1.00 77.88 85 ASN A N 1
ATOM 645 C CA . ASN A 1 85 ? 8.439 -6.019 -10.494 1.00 77.88 85 ASN A CA 1
ATOM 646 C C . ASN A 1 85 ? 7.496 -7.093 -9.916 1.00 77.88 85 ASN A C 1
ATOM 648 O O . ASN A 1 85 ? 6.926 -6.882 -8.845 1.00 77.88 85 ASN A O 1
ATOM 652 N N . ARG A 1 86 ? 7.347 -8.246 -10.576 1.00 72.25 86 ARG A N 1
ATOM 653 C CA . ARG A 1 86 ? 6.492 -9.336 -10.088 1.00 72.25 86 ARG A CA 1
ATOM 654 C C . ARG A 1 86 ? 6.982 -9.865 -8.742 1.00 72.25 86 ARG A C 1
ATOM 656 O O . ARG A 1 86 ? 6.162 -10.108 -7.869 1.00 72.25 86 ARG A O 1
ATOM 663 N N . GLU A 1 87 ? 8.289 -9.953 -8.519 1.00 75.00 87 GLU A N 1
ATOM 664 C CA . GLU A 1 87 ? 8.819 -10.418 -7.229 1.00 75.00 87 GLU A CA 1
ATOM 665 C C . GLU A 1 87 ? 8.519 -9.442 -6.083 1.00 75.00 87 GLU A C 1
ATOM 667 O O . GLU A 1 87 ? 8.519 -9.840 -4.921 1.00 75.00 87 GLU A O 1
ATOM 672 N N . SER A 1 88 ? 8.190 -8.178 -6.389 1.00 76.12 88 SER A N 1
ATOM 673 C CA . SER A 1 88 ? 7.843 -7.200 -5.355 1.00 76.12 88 SER A CA 1
ATOM 674 C C . SER A 1 88 ? 6.563 -7.557 -4.603 1.00 76.12 88 SER A C 1
ATOM 676 O O . SER A 1 88 ? 6.436 -7.136 -3.468 1.00 76.12 88 SER A O 1
ATOM 678 N N . VAL A 1 89 ? 5.645 -8.358 -5.158 1.00 77.00 89 VAL A N 1
ATOM 679 C CA . VAL A 1 89 ? 4.453 -8.817 -4.412 1.00 77.00 89 VAL A CA 1
ATOM 680 C C . VAL A 1 89 ? 4.710 -10.056 -3.546 1.00 77.00 89 VAL A C 1
ATOM 682 O O . VAL A 1 89 ? 3.780 -10.547 -2.909 1.00 77.00 89 VAL A O 1
ATOM 685 N N . SER A 1 90 ? 5.937 -10.593 -3.527 1.00 79.94 90 SER A N 1
ATOM 686 C CA . SER A 1 90 ? 6.271 -11.725 -2.656 1.00 79.94 90 SER A CA 1
ATOM 687 C C . SER A 1 90 ? 6.120 -11.344 -1.183 1.00 79.94 90 SER A C 1
ATOM 689 O O . SER A 1 90 ? 6.428 -10.216 -0.803 1.00 79.94 90 SER A O 1
ATOM 691 N N . ARG A 1 91 ? 5.671 -12.293 -0.352 1.00 78.12 91 ARG A N 1
ATOM 692 C CA . ARG A 1 91 ? 5.336 -12.072 1.067 1.00 78.12 91 ARG A CA 1
ATOM 693 C C . ARG A 1 91 ? 6.510 -11.595 1.920 1.00 78.12 91 ARG A C 1
ATOM 695 O O . ARG A 1 91 ? 6.270 -10.979 2.945 1.00 78.12 91 ARG A O 1
ATOM 702 N N . ASP A 1 92 ? 7.739 -11.825 1.473 1.00 82.69 92 ASP A N 1
ATOM 703 C CA . ASP A 1 92 ? 8.952 -11.462 2.214 1.00 82.69 92 ASP A CA 1
ATOM 704 C C . ASP A 1 92 ? 9.506 -10.081 1.821 1.00 82.69 92 ASP A C 1
ATOM 706 O O . ASP A 1 92 ? 10.572 -9.673 2.279 1.00 82.69 92 ASP A O 1
ATOM 710 N N . THR A 1 93 ? 8.815 -9.346 0.943 1.00 87.06 93 THR A N 1
ATOM 711 C CA . THR A 1 93 ? 9.205 -7.981 0.572 1.00 87.06 93 THR A CA 1
ATOM 712 C C . THR A 1 93 ? 8.418 -6.948 1.382 1.00 87.06 93 THR A C 1
ATOM 714 O O . THR A 1 93 ? 7.285 -7.218 1.786 1.00 87.06 93 THR A O 1
ATOM 717 N N . PRO A 1 94 ? 8.928 -5.709 1.529 1.00 87.81 94 PRO A N 1
ATOM 718 C CA . PRO A 1 94 ? 8.178 -4.633 2.178 1.00 87.81 94 PRO A CA 1
ATOM 719 C C . PRO A 1 94 ? 6.788 -4.400 1.571 1.00 87.81 94 PRO A C 1
ATOM 721 O O . PRO A 1 94 ? 5.844 -4.082 2.285 1.00 87.81 94 PRO A O 1
ATOM 724 N N . PHE A 1 95 ? 6.644 -4.587 0.255 1.00 85.94 95 PHE A N 1
ATOM 725 C CA . PHE A 1 95 ? 5.358 -4.426 -0.416 1.00 85.94 95 PHE A CA 1
ATOM 726 C C . PHE A 1 95 ? 4.414 -5.603 -0.151 1.00 85.94 95 PHE A C 1
ATOM 728 O O . PHE A 1 95 ? 3.230 -5.375 0.074 1.00 85.94 95 PHE A O 1
ATOM 735 N N . GLY A 1 96 ? 4.912 -6.842 -0.146 1.00 84.81 96 GLY A N 1
ATOM 736 C CA . GLY A 1 96 ? 4.103 -8.019 0.174 1.00 84.81 96 GLY A CA 1
ATOM 737 C C . GLY A 1 96 ? 3.647 -8.058 1.632 1.00 84.81 96 GLY A C 1
ATOM 738 O O . GLY A 1 96 ? 2.488 -8.384 1.884 1.00 84.81 96 GLY A O 1
ATOM 739 N N . ILE A 1 97 ? 4.518 -7.660 2.565 1.00 88.31 97 ILE A N 1
ATOM 740 C CA . ILE A 1 97 ? 4.179 -7.496 3.988 1.00 88.31 97 ILE A CA 1
ATOM 741 C C . ILE A 1 97 ? 3.090 -6.431 4.130 1.00 88.31 97 ILE A C 1
ATOM 743 O O . ILE A 1 97 ? 2.000 -6.720 4.618 1.00 88.31 97 ILE A O 1
ATOM 747 N N . ALA A 1 98 ? 3.326 -5.231 3.587 1.00 88.44 98 ALA A N 1
ATOM 748 C CA . ALA A 1 98 ? 2.354 -4.147 3.662 1.00 88.44 98 ALA A CA 1
ATOM 749 C C . ALA A 1 98 ? 1.014 -4.510 2.997 1.00 88.44 98 ALA A C 1
ATOM 751 O O . ALA A 1 98 ? -0.042 -4.129 3.496 1.00 88.44 98 ALA A O 1
ATOM 752 N N . LEU A 1 99 ? 1.023 -5.267 1.893 1.00 86.69 99 LEU A N 1
ATOM 753 C CA . LEU A 1 99 ? -0.193 -5.796 1.268 1.00 86.69 99 LEU A CA 1
ATOM 754 C C . LEU A 1 99 ? -0.999 -6.678 2.226 1.00 86.69 99 LEU A C 1
ATOM 756 O O . LEU A 1 99 ? -2.216 -6.523 2.287 1.00 86.69 99 LEU A O 1
ATOM 760 N N . GLY A 1 100 ? -0.337 -7.584 2.949 1.00 84.56 100 GLY A N 1
ATOM 761 C CA . GLY A 1 100 ? -0.986 -8.476 3.911 1.00 84.56 100 GLY A CA 1
ATOM 762 C C . GLY A 1 100 ? -1.581 -7.736 5.108 1.00 84.56 100 GLY A C 1
ATOM 763 O O . GLY A 1 100 ? -2.693 -8.051 5.527 1.00 84.56 100 GLY A O 1
ATOM 764 N N . ASP A 1 101 ? -0.877 -6.719 5.602 1.00 86.50 101 ASP A N 1
ATOM 765 C CA . ASP A 1 101 ? -1.254 -6.018 6.832 1.00 86.50 101 ASP A CA 1
ATOM 766 C C . ASP A 1 101 ? -2.313 -4.930 6.598 1.00 86.50 101 ASP A C 1
ATOM 768 O O . ASP A 1 101 ? -3.141 -4.651 7.467 1.00 86.50 101 ASP A O 1
ATOM 772 N N . THR A 1 102 ? -2.319 -4.311 5.412 1.00 87.75 102 THR A N 1
ATOM 773 C CA . THR A 1 102 ? -3.132 -3.110 5.149 1.00 87.75 102 THR A CA 1
ATOM 774 C C . THR A 1 102 ? -4.327 -3.335 4.220 1.00 87.75 102 THR A C 1
ATOM 776 O O . THR A 1 102 ? -5.204 -2.467 4.161 1.00 87.75 102 THR A O 1
ATOM 779 N N . VAL A 1 103 ? -4.407 -4.461 3.496 1.00 88.69 103 VAL A N 1
ATOM 780 C CA . VAL A 1 103 ? -5.407 -4.672 2.431 1.00 88.69 103 VAL A CA 1
ATOM 781 C C . VAL A 1 103 ? -6.194 -5.965 2.627 1.00 88.69 103 VAL A C 1
ATOM 783 O O . VAL A 1 103 ? -5.630 -7.050 2.679 1.00 88.69 103 VAL A O 1
ATOM 786 N N . SER A 1 104 ? -7.527 -5.880 2.620 1.00 89.31 104 SER A N 1
ATOM 787 C CA . SER A 1 104 ? -8.387 -7.061 2.773 1.00 89.31 104 SER A CA 1
ATOM 788 C C . SER A 1 104 ? -8.481 -7.915 1.497 1.00 89.31 104 SER A C 1
ATOM 790 O O . SER A 1 104 ? -8.643 -9.131 1.578 1.00 89.31 104 SER A O 1
ATOM 792 N N . LYS A 1 105 ? -8.430 -7.304 0.302 1.00 89.62 105 LYS A N 1
ATOM 793 C CA . LYS A 1 105 ? -8.485 -8.006 -0.997 1.00 89.62 105 LYS A CA 1
ATOM 794 C C . LYS A 1 105 ? -7.544 -7.381 -2.023 1.00 89.62 105 LYS A C 1
ATOM 796 O O . LYS A 1 105 ? -7.612 -6.182 -2.281 1.00 89.62 105 LYS A O 1
ATOM 801 N N . PHE A 1 106 ? -6.721 -8.194 -2.676 1.00 87.25 106 PHE A N 1
ATOM 802 C CA . PHE A 1 106 ? -5.787 -7.732 -3.701 1.00 87.25 106 PHE A CA 1
ATOM 803 C C . PHE A 1 106 ? -6.019 -8.455 -5.030 1.00 87.25 106 PHE A C 1
ATOM 805 O O . PHE A 1 106 ? -6.042 -9.683 -5.083 1.00 87.25 106 PHE A O 1
ATOM 812 N N . HIS A 1 107 ? -6.169 -7.685 -6.107 1.00 84.88 107 HIS A N 1
ATOM 813 C CA . HIS A 1 107 ? -6.363 -8.181 -7.465 1.00 84.88 107 HIS A CA 1
ATOM 814 C C . HIS A 1 107 ? -5.242 -7.668 -8.366 1.00 84.88 107 HIS A C 1
ATOM 816 O O . HIS A 1 107 ? -5.113 -6.465 -8.595 1.00 84.88 107 HIS A O 1
ATOM 822 N N . ASN A 1 108 ? -4.446 -8.589 -8.904 1.00 79.88 108 ASN A N 1
ATOM 823 C CA . ASN A 1 108 ? -3.430 -8.292 -9.905 1.00 79.88 108 ASN A CA 1
ATOM 824 C C . ASN A 1 108 ? -3.935 -8.729 -11.283 1.00 79.88 108 ASN A C 1
ATOM 826 O O . ASN A 1 108 ? -3.778 -9.881 -11.685 1.00 79.88 108 ASN A O 1
ATOM 830 N N . LEU A 1 109 ? -4.605 -7.811 -11.972 1.00 73.75 109 LEU A N 1
ATOM 831 C CA . LEU A 1 109 ? -5.248 -8.051 -13.254 1.00 73.75 109 LEU A CA 1
ATOM 832 C C . LEU A 1 109 ? -4.213 -7.858 -14.368 1.00 73.75 109 LEU A C 1
ATOM 834 O O . LEU A 1 109 ? -3.985 -6.755 -14.875 1.00 73.75 109 LEU A O 1
ATOM 838 N N . TYR A 1 110 ? -3.561 -8.958 -14.738 1.00 62.00 110 TYR A N 1
ATOM 839 C CA . TYR A 1 110 ? -2.826 -9.038 -15.994 1.00 62.00 110 TYR A CA 1
ATOM 840 C C . TYR A 1 110 ? -3.816 -9.209 -17.144 1.00 62.00 110 TYR A C 1
ATOM 842 O O . TYR A 1 110 ? -4.723 -10.037 -17.077 1.00 62.00 110 TYR A O 1
ATOM 850 N N . GLN A 1 111 ? -3.632 -8.436 -18.213 1.00 43.50 111 GLN A N 1
ATOM 851 C CA . GLN A 1 111 ? -4.377 -8.650 -19.447 1.00 43.50 111 GLN A CA 1
ATOM 852 C C . GLN A 1 111 ? -3.906 -9.986 -20.042 1.00 43.50 111 GLN A C 1
ATOM 854 O O . GLN A 1 111 ? -2.758 -10.103 -20.474 1.00 43.50 111 GLN A O 1
ATOM 859 N N . SER A 1 112 ? -4.768 -11.007 -20.007 1.00 39.44 112 SER A N 1
ATOM 860 C CA . SER A 1 112 ? -4.586 -12.217 -20.810 1.00 39.44 112 SER A CA 1
ATOM 861 C C . SER A 1 112 ? -4.506 -11.775 -22.265 1.00 39.44 112 SER A C 1
ATOM 863 O O . SER A 1 112 ? -5.447 -11.153 -22.760 1.00 39.44 112 SER A O 1
ATOM 865 N N . ARG A 1 113 ? -3.389 -12.050 -22.943 1.00 42.31 113 ARG A N 1
ATOM 866 C CA . ARG A 1 113 ? -3.364 -11.977 -24.404 1.00 42.31 113 ARG A CA 1
ATOM 867 C C . ARG A 1 113 ? -4.265 -13.108 -24.894 1.00 42.31 113 ARG A C 1
ATOM 869 O O . ARG A 1 113 ? -3.875 -14.267 -24.786 1.00 42.31 113 ARG A O 1
ATOM 876 N N . GLY A 1 114 ? -5.495 -12.758 -25.266 1.00 34.75 114 GLY A N 1
ATOM 877 C CA . GLY A 1 114 ? -6.322 -13.599 -26.129 1.00 34.75 114 GLY A CA 1
ATOM 878 C C . GLY A 1 114 ? -5.718 -13.677 -27.520 1.00 34.75 114 GLY A C 1
ATOM 879 O O . GLY A 1 114 ? -4.968 -12.737 -27.880 1.00 34.75 114 GLY A O 1
#

Secondary structure (DSSP, 8-state):
-------HHHHHHHHHHHHHHHHHHHHHHHHHHHHH-TTPPPEEEEETTHHHHHHHHHHHHHT-HHHHHTT--BSEEEEES--S-GGGGSTTSHHHHHHHHHBS-EEEE-----

Sequence (114 aa):
MGFKYLNQSYGWKTAKSIAYQNGPKLAQFISDLKNSCPNKSIRTMSYSLGAAVINSTLISLDSNPTWKNGSHQIGSIHLMGPAINRESVSRDTPFGIALGDTVSKFHNLYQSRG